Protein AF-A0A2E2M513-F1 (afdb_monomer_lite)

pLDDT: mean 97.64, std 2.74, range [79.62, 98.81]

Foldseek 3Di:
DCVVVVLVVQLVVLLVVLVVCCVVVVDPPVRSVVVSVCSSPVVVCVVVVD

Secondary structure (DSSP, 8-state):
--HHHHHHHHHHHHHHHHHHHHHTTSS-HHHHHHHHHIIIIIHHHHHHT-

Radius of gyration: 12.28 Å; chains: 1; bounding box: 33×14×33 Å

Structure (mmCIF, N/CA/C/O backbone):
data_AF-A0A2E2M513-F1
#
_entry.id   AF-A0A2E2M513-F1
#
loop_
_atom_site.group_PDB
_atom_site.id
_atom_site.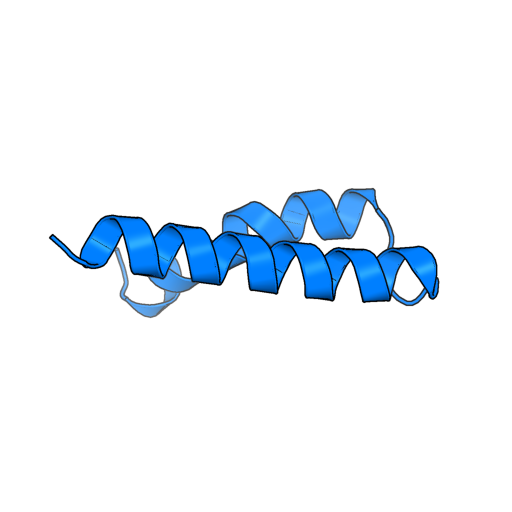type_symbol
_atom_site.label_atom_id
_atom_site.label_alt_id
_atom_site.label_comp_id
_atom_site.label_asym_id
_atom_site.label_entity_id
_atom_site.label_seq_id
_atom_site.pdbx_PDB_ins_code
_atom_site.Cartn_x
_atom_site.Cartn_y
_atom_site.Cartn_z
_atom_site.occupancy
_atom_site.B_iso_or_equiv
_atom_site.auth_seq_id
_atom_site.auth_comp_id
_atom_site.auth_asym_id
_atom_site.auth_atom_id
_atom_site.pdbx_PDB_model_num
ATOM 1 N N . CYS A 1 1 ? 21.706 -6.721 -8.633 1.00 79.62 1 CYS A N 1
ATOM 2 C CA . CYS A 1 1 ? 21.110 -7.377 -7.444 1.00 79.62 1 CYS A CA 1
ATOM 3 C C . CYS A 1 1 ? 20.160 -6.500 -6.600 1.00 79.62 1 CYS A C 1
ATOM 5 O O . CYS A 1 1 ? 19.671 -6.993 -5.598 1.00 79.62 1 CYS A O 1
ATOM 7 N N . SER A 1 2 ? 19.833 -5.245 -6.963 1.00 95.56 2 SER A N 1
ATOM 8 C CA . SER A 1 2 ? 19.018 -4.350 -6.104 1.00 95.56 2 SER A CA 1
ATOM 9 C C . SER A 1 2 ? 17.535 -4.241 -6.473 1.00 95.56 2 SER A C 1
ATOM 11 O O . SER A 1 2 ? 16.775 -3.631 -5.730 1.00 95.56 2 SER A O 1
ATOM 13 N N . ILE A 1 3 ? 17.122 -4.778 -7.624 1.00 95.56 3 ILE A N 1
ATOM 14 C CA . ILE A 1 3 ? 15.732 -4.706 -8.099 1.00 95.56 3 ILE A CA 1
ATOM 15 C C . ILE A 1 3 ? 14.767 -5.377 -7.103 1.00 95.56 3 ILE A C 1
ATOM 17 O O . ILE A 1 3 ? 13.903 -4.670 -6.589 1.00 95.56 3 ILE A O 1
ATOM 21 N N . PRO A 1 4 ? 14.922 -6.668 -6.735 1.00 96.62 4 PRO A N 1
ATOM 22 C CA . PRO A 1 4 ? 13.985 -7.311 -5.810 1.00 96.62 4 PRO A CA 1
ATOM 23 C C . PRO A 1 4 ? 13.975 -6.645 -4.429 1.00 96.62 4 PRO A C 1
ATOM 25 O O . PRO A 1 4 ? 12.907 -6.442 -3.865 1.00 96.62 4 PRO A O 1
ATOM 28 N N . ALA A 1 5 ? 15.140 -6.223 -3.924 1.00 97.88 5 ALA A N 1
ATOM 29 C CA . ALA A 1 5 ? 15.247 -5.555 -2.628 1.00 97.88 5 ALA A CA 1
ATOM 30 C C . ALA A 1 5 ? 14.496 -4.213 -2.597 1.00 97.88 5 ALA A C 1
ATOM 32 O O . ALA A 1 5 ? 13.774 -3.929 -1.647 1.00 97.88 5 ALA A O 1
ATOM 33 N N . ARG A 1 6 ? 14.613 -3.395 -3.652 1.00 9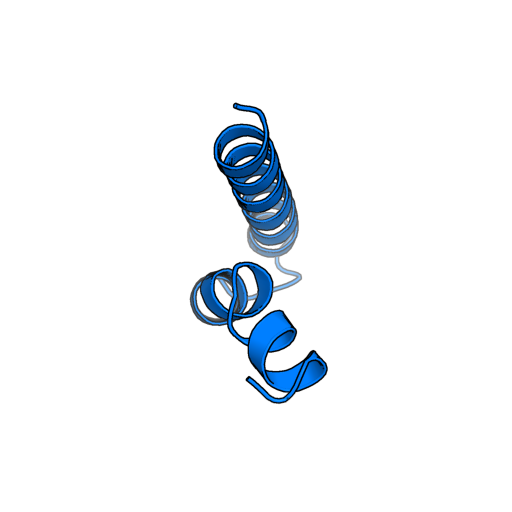7.38 6 ARG A N 1
ATOM 34 C CA . ARG A 1 6 ? 13.892 -2.115 -3.738 1.00 97.38 6 ARG A CA 1
ATOM 35 C C . ARG A 1 6 ? 12.382 -2.310 -3.852 1.00 97.38 6 ARG A C 1
ATOM 37 O O . ARG A 1 6 ? 11.633 -1.555 -3.241 1.00 97.38 6 ARG A O 1
ATOM 44 N N . HIS A 1 7 ? 11.938 -3.330 -4.585 1.00 97.38 7 HIS A N 1
ATOM 45 C CA . HIS A 1 7 ? 10.514 -3.660 -4.652 1.00 97.38 7 HIS A CA 1
ATOM 46 C C . HIS A 1 7 ? 9.973 -4.187 -3.319 1.00 97.38 7 HIS A C 1
ATOM 48 O O . HIS A 1 7 ? 8.855 -3.831 -2.959 1.00 97.38 7 HIS A O 1
ATOM 54 N N . ASP A 1 8 ? 10.745 -4.982 -2.572 1.00 98.00 8 ASP A N 1
ATOM 55 C CA . ASP A 1 8 ? 10.353 -5.426 -1.228 1.00 98.00 8 ASP A CA 1
ATOM 56 C C . ASP A 1 8 ? 10.168 -4.235 -0.279 1.00 98.00 8 ASP A C 1
ATOM 58 O O . ASP A 1 8 ? 9.133 -4.118 0.373 1.00 98.00 8 ASP A O 1
ATOM 62 N N . VAL A 1 9 ? 11.119 -3.293 -0.276 1.00 98.31 9 VAL A N 1
ATOM 63 C CA . VAL A 1 9 ? 11.014 -2.062 0.522 1.00 98.31 9 VAL A CA 1
ATOM 64 C C . VAL A 1 9 ? 9.775 -1.251 0.139 1.00 98.31 9 VAL A C 1
ATOM 66 O O . VAL A 1 9 ? 9.021 -0.874 1.031 1.00 98.31 9 VAL A O 1
ATOM 69 N N . SER A 1 10 ? 9.522 -1.030 -1.158 1.00 98.31 10 SER A N 1
ATOM 70 C CA . SER A 1 10 ? 8.322 -0.312 -1.624 1.00 98.31 10 SER A CA 1
ATOM 71 C C . SER A 1 10 ? 7.044 -0.948 -1.082 1.00 98.31 10 SER A C 1
ATOM 73 O O . SER A 1 10 ? 6.231 -0.264 -0.475 1.00 98.31 10 SER A O 1
ATOM 75 N N . ARG A 1 11 ? 6.907 -2.276 -1.211 1.00 98.31 11 ARG A N 1
ATOM 76 C CA . ARG A 1 11 ? 5.724 -3.011 -0.741 1.00 98.31 11 ARG A CA 1
ATOM 77 C C . ARG A 1 11 ? 5.512 -2.870 0.763 1.00 98.31 11 ARG A C 1
ATOM 79 O O . ARG A 1 11 ? 4.379 -2.722 1.202 1.00 98.31 11 ARG A O 1
ATOM 86 N N . ARG A 1 12 ? 6.585 -2.908 1.560 1.00 98.44 12 ARG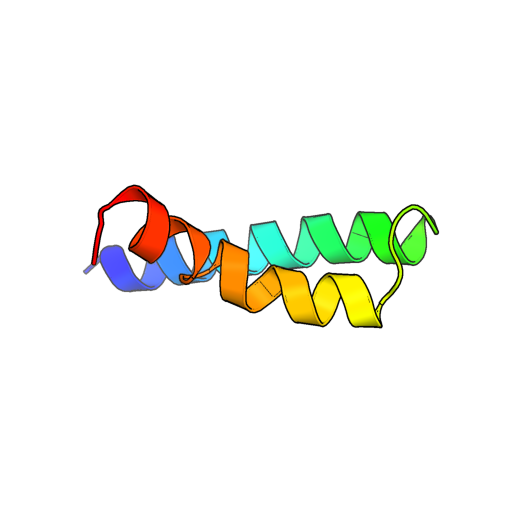 A N 1
ATOM 87 C CA . ARG A 1 12 ? 6.489 -2.726 3.017 1.00 98.44 12 ARG A CA 1
ATOM 88 C C . ARG A 1 12 ? 6.047 -1.316 3.389 1.00 98.44 12 ARG A C 1
ATOM 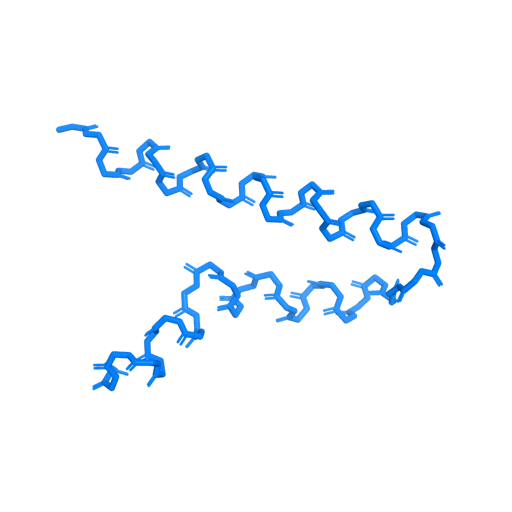90 O O . ARG A 1 12 ? 5.237 -1.170 4.298 1.00 98.44 12 ARG A O 1
ATOM 97 N N . VAL A 1 13 ? 6.573 -0.301 2.705 1.00 98.62 13 VAL A N 1
ATOM 98 C CA . VAL A 1 13 ? 6.202 1.102 2.943 1.00 98.62 13 VAL A CA 1
ATOM 99 C C . VAL 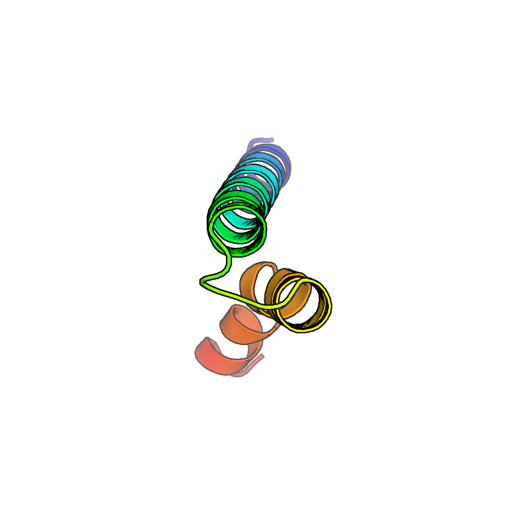A 1 13 ? 4.744 1.347 2.558 1.00 98.62 13 VAL A C 1
ATOM 101 O O . VAL A 1 13 ? 4.008 1.920 3.357 1.00 98.62 13 VAL A O 1
ATOM 104 N N . ASP A 1 14 ? 4.309 0.847 1.400 1.00 98.62 14 ASP A N 1
ATOM 105 C CA . ASP A 1 14 ? 2.919 0.967 0.947 1.00 98.62 14 ASP A CA 1
ATOM 106 C C . ASP A 1 14 ? 1.955 0.304 1.947 1.00 98.62 14 ASP A C 1
ATOM 108 O O . ASP A 1 14 ? 0.977 0.921 2.371 1.00 98.62 14 ASP A O 1
ATOM 112 N N . SER A 1 15 ? 2.261 -0.917 2.404 1.00 98.56 15 SER A N 1
ATOM 113 C CA . SER A 1 15 ? 1.455 -1.606 3.421 1.00 98.56 15 SER A CA 1
ATOM 114 C C . SER A 1 15 ? 1.443 -0.883 4.768 1.00 98.56 15 SER A C 1
ATOM 116 O O . SER A 1 15 ? 0.407 -0.853 5.425 1.00 98.56 15 SER A O 1
ATOM 118 N N . ALA A 1 16 ? 2.565 -0.294 5.196 1.00 98.75 16 ALA A N 1
ATOM 119 C CA . ALA A 1 16 ? 2.623 0.466 6.444 1.00 98.75 16 ALA A CA 1
ATOM 120 C C . ALA A 1 16 ? 1.752 1.730 6.380 1.00 98.75 16 ALA A C 1
ATOM 122 O O . ALA A 1 16 ? 1.031 2.028 7.329 1.00 98.75 16 ALA A O 1
ATOM 123 N N . PHE A 1 17 ? 1.772 2.436 5.247 1.00 98.75 17 PHE A N 1
ATOM 124 C CA . PHE A 1 17 ? 0.922 3.602 5.023 1.00 98.75 17 PHE A CA 1
ATOM 125 C C . PHE A 1 17 ? -0.567 3.232 5.017 1.00 98.75 17 PHE A C 1
ATOM 127 O O . PHE A 1 17 ? -1.363 3.868 5.705 1.00 98.75 17 PHE A O 1
ATOM 134 N N . LEU A 1 18 ? -0.949 2.168 4.301 1.00 98.75 18 LEU A N 1
ATOM 135 C CA . LEU A 1 18 ? -2.329 1.674 4.313 1.00 98.75 18 LEU A CA 1
ATOM 136 C C . LEU A 1 18 ? -2.767 1.244 5.719 1.00 98.75 18 LEU A C 1
ATOM 138 O O . LEU A 1 18 ? -3.865 1.592 6.144 1.00 98.75 18 LEU A O 1
ATOM 142 N N . ALA A 1 19 ? -1.900 0.556 6.467 1.00 98.75 19 ALA A N 1
ATOM 143 C CA . ALA A 1 19 ? -2.178 0.173 7.847 1.00 98.75 19 ALA A CA 1
ATOM 144 C C . ALA A 1 19 ? -2.428 1.396 8.744 1.00 98.75 19 ALA A C 1
ATOM 146 O O . ALA A 1 19 ? -3.364 1.373 9.537 1.00 98.75 19 ALA A O 1
ATOM 147 N N . GLU A 1 20 ? -1.656 2.481 8.592 1.00 98.81 20 GLU A N 1
ATOM 148 C CA . GLU A 1 20 ? -1.900 3.735 9.318 1.00 98.81 20 GLU A CA 1
ATOM 149 C C . GLU A 1 20 ? -3.299 4.296 9.021 1.00 98.81 20 GLU A C 1
ATOM 151 O O . GLU A 1 20 ? -4.018 4.706 9.937 1.00 98.81 20 GLU A O 1
ATOM 156 N N . LEU A 1 21 ? -3.719 4.297 7.753 1.00 98.81 21 LEU A N 1
ATOM 157 C CA . LEU A 1 21 ? -5.055 4.756 7.368 1.00 98.81 21 LEU A CA 1
ATOM 158 C C . LEU A 1 21 ? -6.160 3.885 7.975 1.00 98.81 21 LEU A C 1
ATOM 160 O O . LEU A 1 21 ? -7.148 4.433 8.463 1.00 98.81 21 LEU A O 1
ATOM 164 N N . VAL A 1 22 ? -5.968 2.564 8.010 1.00 98.81 22 VAL A N 1
ATOM 165 C CA . VAL A 1 22 ? -6.922 1.620 8.614 1.00 98.81 22 VAL A CA 1
ATOM 166 C C . VAL A 1 22 ? -7.055 1.847 10.118 1.00 98.81 22 VAL A C 1
ATOM 168 O O . VAL A 1 22 ? -8.160 2.058 10.614 1.00 98.81 22 VAL A O 1
ATOM 171 N N . VAL A 1 23 ? -5.943 1.887 10.861 1.00 98.75 23 VAL A N 1
ATOM 172 C CA . VAL A 1 23 ? -5.993 2.043 12.331 1.00 98.75 23 VAL A CA 1
ATOM 173 C C . VAL A 1 23 ? -6.473 3.426 12.770 1.00 98.75 23 VAL A C 1
ATOM 175 O O . VAL A 1 23 ? -6.954 3.589 13.886 1.00 98.75 23 VAL A O 1
ATOM 178 N N . THR A 1 24 ? -6.354 4.429 11.897 1.00 98.75 24 THR A N 1
ATOM 179 C CA . THR A 1 24 ? -6.913 5.771 12.121 1.00 98.75 24 THR A CA 1
ATOM 180 C C . THR A 1 24 ? -8.331 5.930 11.564 1.00 98.75 24 THR A C 1
ATOM 182 O O . THR A 1 24 ? -8.850 7.044 11.552 1.00 98.75 24 THR A O 1
ATOM 185 N N . HIS A 1 25 ? -8.965 4.835 11.121 1.00 98.12 25 HIS A N 1
ATOM 186 C CA . HIS A 1 25 ? -10.326 4.788 10.575 1.00 98.12 25 HIS A CA 1
ATOM 187 C C . HIS A 1 25 ? -10.567 5.740 9.390 1.00 98.12 25 HIS A C 1
ATOM 189 O O . HIS A 1 25 ? -11.677 6.227 9.180 1.00 98.12 25 HIS A O 1
ATOM 195 N N . ARG A 1 26 ? -9.519 6.018 8.608 1.00 98.50 26 ARG A N 1
ATOM 196 C CA . ARG A 1 26 ? -9.587 6.804 7.365 1.00 98.50 26 ARG A CA 1
ATOM 197 C C . ARG A 1 26 ? -9.828 5.935 6.128 1.00 98.50 26 ARG A C 1
ATOM 199 O O . ARG A 1 26 ? -10.144 6.480 5.074 1.00 98.50 26 ARG A O 1
ATOM 206 N N . LEU A 1 27 ? -9.643 4.623 6.251 1.00 98.56 27 LEU A N 1
ATOM 207 C CA . LEU A 1 27 ? -9.807 3.627 5.195 1.00 98.56 27 LEU A CA 1
ATOM 208 C C . LEU A 1 27 ? -10.310 2.320 5.821 1.00 98.56 27 LEU A C 1
ATOM 210 O O . LEU A 1 27 ? -9.866 1.976 6.917 1.00 98.56 27 LEU A O 1
ATOM 214 N N . ASP A 1 28 ? -11.209 1.599 5.152 1.00 98.62 28 ASP A N 1
ATOM 215 C CA . ASP A 1 28 ? -11.615 0.269 5.609 1.00 98.62 28 ASP A CA 1
A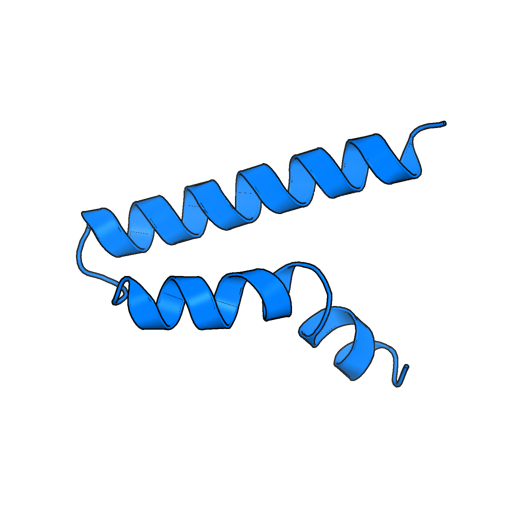TOM 216 C C . ASP A 1 28 ? -10.511 -0.774 5.352 1.00 98.62 28 ASP A C 1
ATOM 218 O O . ASP A 1 28 ? -9.732 -0.672 4.400 1.00 98.62 28 ASP A O 1
ATOM 222 N N . GLU A 1 29 ? -10.427 -1.803 6.197 1.00 98.44 29 GLU A N 1
ATOM 223 C CA . GLU A 1 29 ? -9.423 -2.861 6.047 1.00 98.44 29 GLU A CA 1
ATOM 224 C C . GLU A 1 29 ? -9.592 -3.627 4.724 1.00 98.44 29 GLU A C 1
ATOM 226 O O . GLU A 1 29 ? -8.602 -3.901 4.041 1.00 98.44 29 GLU A O 1
ATOM 231 N N . ALA A 1 30 ? -10.829 -3.918 4.310 1.00 98.56 30 ALA A N 1
ATOM 232 C CA . ALA A 1 30 ? -11.088 -4.601 3.047 1.00 98.56 30 ALA A CA 1
ATOM 233 C C . ALA A 1 30 ? -10.659 -3.735 1.852 1.00 98.56 30 ALA A C 1
ATOM 235 O O . ALA A 1 30 ? -10.024 -4.230 0.921 1.00 98.56 30 ALA A O 1
ATOM 236 N N . GLU A 1 31 ? -10.924 -2.427 1.906 1.00 98.38 31 GLU A N 1
ATOM 237 C CA . GLU A 1 31 ? -10.467 -1.481 0.881 1.00 98.38 31 GLU A CA 1
ATOM 238 C C . GLU A 1 31 ? -8.934 -1.417 0.808 1.00 98.38 31 GLU A C 1
ATOM 240 O O . GLU A 1 31 ? -8.360 -1.387 -0.284 1.00 98.38 31 GLU A O 1
ATOM 245 N N . ALA A 1 32 ? -8.246 -1.451 1.953 1.00 98.69 32 ALA A N 1
ATOM 246 C CA . ALA A 1 32 ? -6.787 -1.503 1.998 1.00 98.69 32 ALA A CA 1
ATOM 247 C C . ALA A 1 32 ? -6.229 -2.776 1.334 1.00 98.69 32 ALA A C 1
ATOM 249 O O . ALA A 1 32 ? -5.251 -2.698 0.581 1.00 98.69 32 ALA A O 1
ATOM 250 N N . PHE A 1 33 ? -6.863 -3.932 1.555 1.00 98.31 33 PHE A N 1
ATOM 251 C CA . PHE A 1 33 ? -6.476 -5.190 0.909 1.00 98.31 33 PHE A CA 1
ATOM 252 C C . PHE A 1 33 ? -6.676 -5.172 -0.608 1.00 98.31 33 PHE A C 1
ATOM 254 O O . PHE A 1 33 ? -5.837 -5.717 -1.327 1.00 98.31 33 PHE A O 1
ATOM 261 N N . GLU A 1 34 ? -7.716 -4.503 -1.107 1.00 98.38 34 GLU A N 1
ATOM 262 C CA . GLU A 1 34 ? -7.923 -4.309 -2.547 1.00 98.38 34 GLU A CA 1
ATOM 263 C C . GLU A 1 34 ? -6.893 -3.337 -3.156 1.00 98.38 34 GLU A C 1
ATOM 265 O O . GLU A 1 34 ? -6.413 -3.536 -4.277 1.00 98.38 34 GLU A O 1
ATOM 270 N N . LEU A 1 35 ? -6.484 -2.297 -2.419 1.00 98.38 35 LEU A N 1
ATOM 271 C CA . LEU A 1 35 ? -5.509 -1.306 -2.890 1.00 98.38 35 LEU A CA 1
ATOM 272 C C . LEU A 1 35 ? -4.063 -1.823 -2.911 1.00 98.38 35 LEU A C 1
ATOM 274 O O . LEU A 1 35 ? -3.308 -1.482 -3.827 1.00 98.38 35 LEU A O 1
ATOM 278 N N . ALA A 1 36 ? -3.657 -2.652 -1.951 1.00 98.38 36 ALA A N 1
ATOM 279 C CA . ALA A 1 36 ? -2.283 -3.148 -1.841 1.00 98.38 36 ALA A CA 1
ATOM 280 C C . ALA A 1 36 ? -1.726 -3.808 -3.134 1.00 98.38 36 ALA A C 1
ATOM 282 O O . ALA A 1 36 ? -0.653 -3.401 -3.600 1.00 98.38 36 ALA A O 1
ATOM 283 N N . PRO A 1 37 ? -2.408 -4.771 -3.794 1.00 98.12 37 PRO A N 1
ATOM 284 C CA . PRO A 1 37 ? -1.919 -5.360 -5.046 1.00 98.12 37 PRO A CA 1
ATOM 285 C C . PRO A 1 37 ? -1.947 -4.371 -6.222 1.00 98.12 37 PRO A C 1
ATOM 287 O O . PRO A 1 37 ? -1.129 -4.476 -7.151 1.00 98.12 37 PRO A O 1
ATOM 290 N N . LEU A 1 38 ? -2.859 -3.392 -6.189 1.00 98.44 38 LEU A N 1
ATOM 291 C CA . LEU A 1 38 ? -2.922 -2.329 -7.185 1.00 98.44 38 LEU A CA 1
ATOM 292 C C . LEU A 1 38 ? -1.692 -1.422 -7.092 1.00 98.44 38 LEU A C 1
ATOM 294 O O . LEU A 1 38 ? -1.070 -1.174 -8.123 1.00 98.44 38 LEU A O 1
ATOM 298 N N . LEU A 1 39 ? -1.293 -0.997 -5.893 1.00 98.12 39 LEU A N 1
ATOM 299 C CA . LEU A 1 39 ? -0.074 -0.209 -5.676 1.00 98.12 39 LEU A CA 1
ATOM 300 C C . LEU A 1 39 ? 1.186 -1.000 -6.047 1.00 98.12 39 LEU A C 1
ATOM 302 O O . LEU A 1 39 ? 2.041 -0.504 -6.779 1.00 98.12 39 LEU A O 1
ATOM 306 N N . ALA A 1 40 ? 1.259 -2.270 -5.642 1.00 97.44 40 ALA A N 1
ATOM 307 C CA . ALA A 1 40 ? 2.431 -3.104 -5.890 1.00 97.44 40 ALA A CA 1
ATOM 308 C C . ALA A 1 40 ? 2.668 -3.423 -7.378 1.00 97.44 40 ALA A C 1
ATOM 310 O O . ALA A 1 40 ? 3.803 -3.716 -7.768 1.00 97.44 40 ALA A O 1
ATOM 311 N N . SER A 1 41 ? 1.617 -3.441 -8.211 1.00 96.81 41 SER A N 1
ATOM 312 C CA . SER A 1 41 ? 1.769 -3.756 -9.640 1.00 96.81 41 SER A CA 1
ATOM 313 C C . SER A 1 41 ? 0.628 -3.308 -10.554 1.00 96.81 41 SER A C 1
ATOM 315 O O . SER A 1 41 ? 0.896 -2.915 -11.690 1.00 96.81 41 SER A O 1
ATOM 317 N N . GLY A 1 42 ? -0.632 -3.381 -10.113 1.00 97.88 42 GLY A N 1
ATOM 318 C CA . GLY A 1 42 ? -1.789 -3.186 -10.995 1.00 97.88 42 GLY A CA 1
ATOM 319 C C . GLY A 1 42 ? -1.850 -1.791 -11.625 1.00 97.88 42 GLY A C 1
ATOM 320 O O . GLY A 1 42 ? -2.031 -1.659 -12.835 1.00 97.88 42 GLY A O 1
ATOM 321 N N . LEU A 1 43 ? -1.643 -0.748 -10.822 1.00 97.88 43 LEU A N 1
ATOM 322 C CA . LEU A 1 43 ? -1.607 0.646 -11.266 1.00 97.88 43 LEU A CA 1
ATOM 323 C C . LEU A 1 43 ? -0.412 0.917 -12.176 1.00 97.88 43 LEU A C 1
ATOM 325 O O . LEU A 1 43 ? -0.576 1.566 -13.206 1.00 97.88 43 LEU A O 1
ATOM 329 N N . ALA A 1 44 ? 0.761 0.377 -11.839 1.00 97.12 44 ALA A N 1
ATOM 330 C CA . ALA A 1 44 ? 1.952 0.514 -12.668 1.00 97.12 44 ALA A CA 1
ATOM 331 C C . ALA A 1 44 ? 1.724 -0.093 -14.061 1.00 97.12 44 ALA A C 1
ATOM 333 O O . ALA A 1 44 ? 1.953 0.581 -15.061 1.00 97.12 44 ALA A O 1
ATOM 334 N N . LYS A 1 45 ? 1.193 -1.321 -14.143 1.00 98.19 45 LYS A N 1
ATOM 335 C CA . LYS A 1 45 ? 0.871 -1.960 -15.431 1.00 98.19 45 LYS A CA 1
ATOM 336 C C . LYS A 1 45 ? -0.084 -1.110 -16.265 1.00 98.19 45 LYS A C 1
ATOM 338 O O . LYS A 1 45 ? 0.217 -0.819 -17.418 1.00 98.19 45 LYS A O 1
ATOM 343 N N . ARG A 1 46 ? -1.173 -0.618 -15.662 1.00 98.12 46 ARG A N 1
ATOM 344 C CA . ARG A 1 46 ? -2.112 0.284 -16.349 1.00 98.12 46 ARG A CA 1
ATOM 345 C C . ARG A 1 46 ? -1.437 1.566 -16.840 1.00 98.12 46 ARG A C 1
ATOM 347 O O . ARG A 1 46 ? -1.648 1.957 -17.984 1.00 98.12 46 ARG A O 1
ATOM 354 N N . GLY A 1 47 ? -0.612 2.200 -16.007 1.00 98.00 47 GLY A N 1
ATOM 355 C CA . GLY A 1 47 ? 0.099 3.436 -16.351 1.00 98.00 47 GLY A CA 1
ATOM 356 C C . GLY A 1 47 ? 1.097 3.259 -17.496 1.00 98.00 47 GLY A C 1
ATOM 357 O O . GLY A 1 47 ? 1.191 4.120 -18.369 1.00 98.00 47 GLY A O 1
ATOM 358 N N . TYR A 1 48 ? 1.783 2.116 -17.538 1.00 97.69 48 TYR A N 1
ATOM 359 C CA . TYR A 1 48 ? 2.736 1.774 -18.596 1.00 97.69 48 TYR A CA 1
ATOM 360 C C . TYR A 1 48 ? 2.108 1.061 -19.803 1.00 97.69 48 TYR A C 1
ATOM 362 O O . TYR A 1 48 ? 2.832 0.736 -20.741 1.00 97.69 48 TYR A O 1
ATOM 370 N N . ARG A 1 49 ? 0.780 0.854 -19.816 1.00 96.50 49 ARG A N 1
ATOM 371 C CA . ARG A 1 49 ? 0.050 0.112 -20.864 1.00 96.50 49 ARG A CA 1
ATOM 372 C C . ARG A 1 49 ? 0.628 -1.292 -21.098 1.00 96.50 49 ARG A C 1
ATOM 374 O O . ARG A 1 49 ? 0.850 -1.694 -22.240 1.00 96.50 49 ARG A O 1
ATOM 381 N N . LEU A 1 50 ? 0.886 -1.994 -19.995 1.00 94.31 50 LEU A N 1
ATOM 382 C CA . LEU A 1 50 ? 1.365 -3.378 -19.938 1.00 94.31 50 LEU A CA 1
ATOM 383 C C . LEU A 1 50 ? 0.225 -4.373 -19.721 1.00 94.31 50 LEU A C 1
ATOM 385 O O . LEU A 1 50 ? -0.760 -4.005 -19.038 1.00 94.31 50 LEU A O 1
#

Sequence (50 aa):
CSIPARHDVSRRVDSAFLAELVVTHRLDEAEAFELAPLLASGLAKRGYRL